Protein AF-X0ZBY2-F1 (afdb_monomer_lite)

Structure (mmCIF, N/CA/C/O backbone):
data_AF-X0ZBY2-F1
#
_entry.id   AF-X0ZBY2-F1
#
loop_
_atom_site.group_PDB
_atom_site.id
_atom_site.type_symbol
_atom_site.label_atom_id
_atom_site.label_alt_id
_atom_site.label_comp_id
_atom_site.label_asym_id
_atom_site.label_entity_id
_atom_site.label_seq_id
_atom_site.pdbx_PDB_ins_code
_atom_site.Cartn_x
_atom_site.Cartn_y
_atom_site.Cartn_z
_atom_site.occupancy
_atom_site.B_iso_or_equiv
_atom_site.auth_seq_id
_atom_site.auth_comp_id
_atom_site.auth_asym_id
_atom_site.auth_atom_id
_atom_site.pdbx_PDB_model_num
ATOM 1 N N . MET A 1 1 ? 4.904 17.772 10.475 1.00 63.56 1 MET A N 1
ATOM 2 C CA . MET A 1 1 ? 4.879 16.368 10.008 1.00 63.56 1 MET A CA 1
ATOM 3 C C . MET A 1 1 ? 5.548 16.305 8.642 1.00 63.56 1 MET A C 1
ATOM 5 O O . MET A 1 1 ? 5.126 17.037 7.751 1.00 63.56 1 MET A O 1
ATOM 9 N N . GLN A 1 2 ? 6.615 15.520 8.481 1.00 76.06 2 GLN A N 1
ATOM 10 C CA . GLN A 1 2 ? 7.280 15.361 7.184 1.00 76.06 2 GLN A CA 1
ATOM 11 C C . GLN A 1 2 ? 6.381 14.530 6.263 1.00 76.06 2 GLN A C 1
ATOM 13 O O . GLN A 1 2 ? 6.038 13.396 6.592 1.00 76.06 2 GLN A O 1
ATOM 18 N N . LYS A 1 3 ? 5.968 15.094 5.123 1.00 78.44 3 LYS A N 1
ATOM 19 C CA . LYS A 1 3 ? 5.171 14.366 4.128 1.00 78.44 3 LYS A CA 1
ATOM 20 C C . LYS A 1 3 ? 6.091 13.466 3.309 1.00 78.44 3 LYS A C 1
ATOM 22 O O . LYS A 1 3 ? 7.076 13.947 2.757 1.00 78.44 3 LYS A O 1
ATOM 27 N N . ILE A 1 4 ? 5.740 12.189 3.199 1.00 77.19 4 ILE A N 1
ATOM 28 C CA . ILE A 1 4 ? 6.381 11.254 2.276 1.00 77.19 4 ILE A CA 1
ATOM 29 C C . ILE A 1 4 ? 5.325 10.618 1.385 1.00 77.19 4 ILE A C 1
ATOM 31 O O . ILE A 1 4 ? 4.275 10.179 1.851 1.00 77.19 4 ILE A O 1
ATOM 35 N N . TYR A 1 5 ? 5.606 10.592 0.089 1.00 91.56 5 TYR A N 1
ATOM 36 C CA . TYR A 1 5 ? 4.742 9.972 -0.902 1.00 91.56 5 TYR A CA 1
ATOM 37 C C . TYR A 1 5 ? 5.333 8.611 -1.246 1.00 91.56 5 TYR A C 1
ATOM 39 O O . TYR A 1 5 ? 6.101 8.493 -2.198 1.00 91.56 5 TYR A O 1
ATOM 47 N N . PHE A 1 6 ? 4.990 7.591 -0.452 1.00 95.00 6 PHE A N 1
ATOM 48 C CA . PHE A 1 6 ? 5.471 6.214 -0.632 1.00 95.00 6 PHE A CA 1
ATOM 49 C C . PHE A 1 6 ? 5.385 5.749 -2.094 1.00 95.00 6 PHE A C 1
ATOM 51 O O . PHE A 1 6 ? 6.356 5.225 -2.629 1.00 95.00 6 PHE A O 1
ATOM 58 N N . LEU A 1 7 ? 4.263 6.021 -2.768 1.00 94.81 7 LEU A N 1
ATOM 59 C CA . LEU A 1 7 ? 4.059 5.637 -4.168 1.00 94.81 7 LEU A CA 1
ATOM 60 C C . LEU A 1 7 ? 5.061 6.277 -5.138 1.00 94.81 7 LEU A C 1
ATOM 62 O O . LEU A 1 7 ? 5.387 5.658 -6.146 1.00 94.81 7 LEU A O 1
ATOM 66 N N . ASN A 1 8 ? 5.534 7.496 -4.860 1.00 96.06 8 ASN A N 1
ATOM 67 C CA . ASN A 1 8 ? 6.542 8.154 -5.692 1.00 96.06 8 ASN A CA 1
ATOM 68 C C . ASN A 1 8 ? 7.922 7.556 -5.421 1.00 96.06 8 ASN A C 1
ATOM 70 O O . ASN A 1 8 ? 8.614 7.204 -6.365 1.00 96.06 8 ASN A O 1
ATOM 74 N N . VAL A 1 9 ? 8.273 7.343 -4.146 1.00 97.31 9 VAL A N 1
ATOM 75 C CA . VAL A 1 9 ? 9.536 6.683 -3.767 1.00 97.31 9 VAL A CA 1
ATOM 76 C C . VAL A 1 9 ? 9.630 5.292 -4.398 1.00 97.31 9 VAL A C 1
ATOM 78 O O . VAL A 1 9 ? 10.659 4.942 -4.971 1.00 97.31 9 VAL A O 1
ATOM 81 N N . LEU A 1 10 ? 8.546 4.514 -4.346 1.00 97.81 10 LEU A N 1
ATOM 82 C CA . LEU A 1 10 ? 8.480 3.199 -4.976 1.00 97.81 10 LEU A CA 1
ATOM 83 C C . LEU A 1 10 ? 8.647 3.288 -6.501 1.00 97.81 10 LEU A C 1
ATOM 85 O O . LEU A 1 10 ? 9.458 2.552 -7.057 1.00 97.81 10 LEU A O 1
ATOM 89 N N . ASP A 1 11 ? 7.918 4.184 -7.177 1.00 97.38 11 ASP A N 1
ATOM 90 C CA . ASP A 1 11 ? 8.014 4.340 -8.637 1.00 97.38 11 ASP A CA 1
ATOM 91 C C . ASP A 1 11 ? 9.424 4.777 -9.067 1.00 97.38 11 ASP A C 1
ATOM 93 O O . ASP A 1 11 ? 9.985 4.188 -9.989 1.00 97.38 11 ASP A O 1
ATOM 97 N N . ASP A 1 12 ? 10.040 5.721 -8.351 1.00 97.69 12 ASP A N 1
ATOM 98 C CA . ASP A 1 12 ? 11.401 6.198 -8.614 1.00 97.69 12 ASP A CA 1
ATOM 99 C C . ASP A 1 12 ? 12.433 5.073 -8.470 1.00 97.69 12 ASP A C 1
ATOM 101 O O . ASP A 1 12 ? 13.308 4.901 -9.322 1.00 97.69 12 ASP A O 1
ATOM 105 N N . ILE A 1 13 ? 12.325 4.271 -7.407 1.00 98.00 13 ILE A N 1
ATOM 106 C CA . ILE A 1 13 ? 13.202 3.120 -7.172 1.00 98.00 13 ILE A CA 1
ATOM 107 C C . ILE A 1 13 ? 13.016 2.054 -8.255 1.00 98.00 13 ILE A C 1
ATOM 109 O O . ILE A 1 13 ? 14.003 1.487 -8.735 1.00 98.00 13 ILE A O 1
ATOM 113 N N . MET A 1 14 ? 11.776 1.808 -8.686 1.00 98.19 14 MET A N 1
ATOM 114 C CA . MET A 1 14 ? 11.494 0.884 -9.781 1.00 98.19 14 MET A CA 1
ATOM 115 C C . MET A 1 14 ? 12.049 1.394 -11.115 1.00 98.19 14 MET A C 1
ATOM 117 O O . MET A 1 14 ? 12.581 0.593 -11.880 1.00 98.19 14 MET A O 1
ATOM 121 N N . VAL A 1 15 ? 11.963 2.696 -11.407 1.00 97.81 15 VAL A N 1
ATOM 122 C CA . VAL A 1 15 ? 12.548 3.296 -12.619 1.00 97.81 15 VAL A CA 1
ATOM 123 C C . VAL A 1 15 ? 14.072 3.183 -12.610 1.00 97.81 15 VAL A C 1
ATOM 125 O O . VAL A 1 15 ? 14.649 2.784 -13.619 1.00 97.81 15 VAL A O 1
ATOM 128 N N . LYS A 1 16 ? 14.720 3.473 -11.473 1.00 98.00 16 LYS A N 1
ATOM 129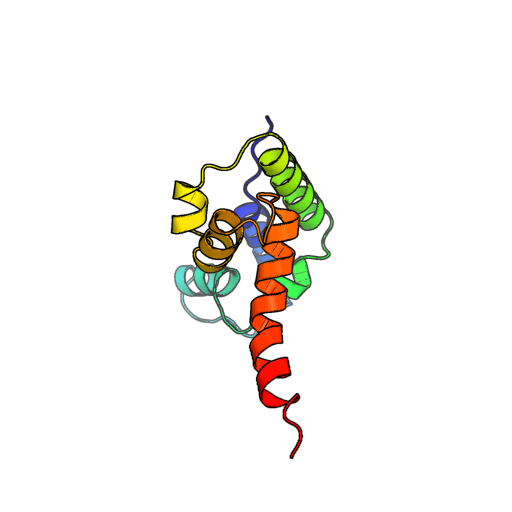 C CA . LYS A 1 16 ? 16.182 3.373 -11.317 1.00 98.00 16 LYS A CA 1
ATOM 130 C C . LYS A 1 16 ? 16.702 1.942 -11.460 1.00 98.00 16 LYS A C 1
ATOM 132 O O . LYS A 1 16 ? 17.801 1.746 -11.963 1.00 98.00 16 LYS A O 1
ATOM 137 N N . ASN A 1 17 ? 15.917 0.951 -11.036 1.00 97.25 17 ASN A N 1
ATOM 138 C CA . ASN A 1 17 ? 16.321 -0.454 -11.007 1.00 97.25 17 ASN A CA 1
ATOM 139 C C . ASN A 1 17 ? 15.348 -1.326 -11.824 1.00 97.25 17 ASN A C 1
ATOM 141 O O . ASN A 1 17 ? 14.588 -2.100 -11.245 1.00 97.25 17 ASN A O 1
ATOM 145 N N . PRO A 1 18 ? 15.320 -1.247 -13.163 1.00 97.69 18 PRO A N 1
ATOM 146 C CA . PRO A 1 18 ? 14.226 -1.803 -13.966 1.00 97.69 18 PRO A CA 1
ATOM 147 C C . PRO A 1 18 ? 14.230 -3.338 -14.113 1.00 97.69 18 PRO A C 1
ATOM 149 O O . PRO A 1 18 ? 13.284 -3.909 -14.657 1.00 97.69 18 PRO A O 1
ATOM 152 N N . GLU A 1 19 ? 15.267 -4.028 -13.632 1.00 97.75 19 GLU A N 1
ATOM 153 C CA . GLU A 1 19 ? 15.514 -5.460 -13.868 1.00 97.75 19 GLU A CA 1
ATOM 154 C C . GLU A 1 19 ? 14.337 -6.374 -13.517 1.00 97.75 19 GLU A C 1
ATOM 156 O O . GLU A 1 19 ? 14.025 -7.303 -14.267 1.00 97.75 19 GLU A O 1
ATOM 161 N N . ASN A 1 20 ? 13.629 -6.084 -12.422 1.00 97.38 20 ASN A N 1
ATOM 162 C CA . ASN A 1 20 ? 12.538 -6.940 -11.971 1.00 97.38 20 ASN A CA 1
ATOM 163 C C . ASN A 1 20 ? 11.223 -6.709 -12.721 1.00 97.38 20 ASN A C 1
ATOM 165 O O . ASN A 1 20 ? 10.322 -7.522 -12.540 1.00 97.38 20 ASN A O 1
ATOM 169 N N . TRP A 1 21 ? 11.075 -5.688 -13.573 1.00 98.06 21 TRP A N 1
ATOM 170 C CA . TRP A 1 21 ? 9.820 -5.455 -14.311 1.00 98.06 21 TRP A CA 1
ATOM 171 C C . TRP A 1 21 ? 9.975 -5.232 -15.820 1.00 98.06 21 TRP A C 1
ATOM 173 O O . TRP A 1 21 ? 9.016 -5.478 -16.553 1.00 98.06 21 TRP A O 1
ATOM 183 N N . LYS A 1 22 ? 11.152 -4.835 -16.323 1.00 97.75 22 LYS A N 1
ATOM 184 C CA . LYS A 1 22 ? 11.349 -4.437 -17.735 1.00 97.75 22 LYS A CA 1
ATOM 185 C C . LYS A 1 22 ? 10.997 -5.508 -18.770 1.00 97.75 22 LYS A C 1
ATOM 187 O O . LYS A 1 22 ? 10.609 -5.181 -19.883 1.00 97.75 22 LYS A O 1
ATOM 192 N N . LYS A 1 23 ? 11.121 -6.788 -18.404 1.00 97.81 23 LYS A N 1
ATOM 193 C CA . LYS A 1 23 ? 10.769 -7.932 -19.265 1.00 97.81 23 LYS A CA 1
ATOM 194 C C . LYS A 1 23 ? 9.265 -8.245 -19.294 1.00 97.81 23 LYS A C 1
ATOM 196 O O . LYS A 1 23 ? 8.859 -9.100 -20.063 1.00 97.81 23 LYS A O 1
ATOM 201 N N . TYR A 1 24 ? 8.473 -7.613 -18.427 1.00 97.62 24 TYR A N 1
ATOM 202 C CA . TYR A 1 24 ? 7.052 -7.918 -18.227 1.00 97.62 24 TYR A CA 1
ATOM 203 C C . TYR A 1 24 ? 6.141 -6.768 -18.657 1.00 97.62 24 TYR A C 1
ATOM 205 O O . TYR A 1 24 ? 5.022 -6.998 -19.107 1.00 97.62 24 TYR A O 1
ATOM 213 N N . TYR A 1 25 ? 6.584 -5.521 -18.475 1.00 97.81 25 TYR A N 1
ATOM 214 C CA . TYR A 1 25 ? 5.785 -4.341 -18.796 1.00 97.81 25 TYR A CA 1
ATOM 215 C C . TYR A 1 25 ? 6.273 -3.711 -20.100 1.00 97.81 25 TYR A C 1
ATOM 217 O O . TYR A 1 25 ? 7.432 -3.316 -20.209 1.00 97.81 25 TYR A O 1
ATOM 225 N N . HIS A 1 26 ? 5.369 -3.583 -21.072 1.00 96.88 26 HIS A N 1
ATOM 226 C CA . HIS A 1 26 ? 5.662 -3.076 -22.412 1.00 96.88 26 HIS A CA 1
ATOM 227 C C . HIS A 1 26 ? 4.654 -2.008 -22.853 1.00 96.88 26 HIS A C 1
ATOM 229 O O . HIS A 1 26 ? 3.563 -1.876 -22.290 1.00 96.88 26 HIS A O 1
ATOM 235 N N . GLY A 1 27 ? 5.008 -1.269 -23.904 1.00 96.44 27 GLY A N 1
ATOM 236 C CA . GLY A 1 27 ? 4.179 -0.221 -24.494 1.00 96.44 27 GLY A CA 1
ATOM 237 C C . GLY A 1 27 ? 4.648 1.179 -24.111 1.00 96.44 27 GLY A C 1
ATOM 238 O O . GLY A 1 27 ? 5.826 1.397 -23.846 1.00 96.44 27 GLY A O 1
ATOM 239 N N . SER A 1 28 ? 3.720 2.136 -24.113 1.00 97.56 28 SER A N 1
ATOM 240 C CA . SER A 1 28 ? 4.033 3.534 -23.810 1.00 97.56 28 SER A CA 1
ATOM 241 C C . SER A 1 28 ? 4.482 3.728 -22.362 1.00 97.56 28 SER A C 1
ATOM 243 O O . SER A 1 28 ? 4.110 2.967 -21.466 1.00 97.56 28 SER A O 1
ATOM 245 N N . GLU A 1 29 ? 5.208 4.814 -22.106 1.00 96.00 29 GLU A N 1
ATOM 246 C CA . GLU A 1 29 ? 5.653 5.188 -20.759 1.00 96.00 29 GLU A CA 1
ATOM 247 C C . GLU A 1 29 ? 4.495 5.262 -19.757 1.00 96.00 29 GLU A C 1
ATOM 249 O O . GLU A 1 29 ? 4.622 4.812 -18.619 1.00 96.00 29 GLU A O 1
ATOM 254 N N . ILE A 1 30 ? 3.331 5.757 -20.191 1.00 97.19 30 ILE A N 1
ATOM 255 C CA . ILE A 1 30 ? 2.120 5.819 -19.364 1.00 97.19 30 ILE A CA 1
ATOM 256 C C . ILE A 1 30 ? 1.645 4.410 -18.992 1.00 97.19 30 ILE A C 1
ATOM 258 O O . ILE A 1 30 ? 1.341 4.168 -17.823 1.00 97.19 30 ILE A O 1
ATOM 262 N N . LYS A 1 31 ? 1.611 3.469 -19.950 1.00 97.88 31 LYS A N 1
ATOM 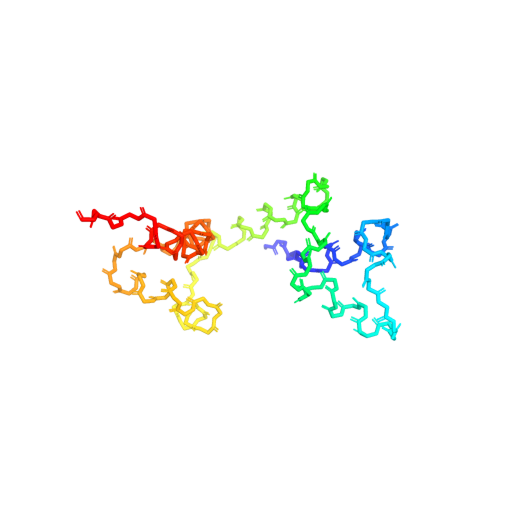263 C CA . LYS A 1 31 ? 1.233 2.072 -19.681 1.00 97.88 31 LYS A CA 1
ATOM 264 C C . LYS A 1 31 ? 2.204 1.420 -18.705 1.00 97.88 31 LYS A C 1
ATOM 266 O O . LYS A 1 31 ? 1.762 0.780 -17.756 1.00 97.88 31 LYS A O 1
ATOM 271 N N . ILE A 1 32 ? 3.505 1.631 -18.891 1.00 98.06 32 ILE A N 1
ATOM 272 C CA . ILE A 1 32 ? 4.527 1.092 -17.991 1.00 98.06 32 ILE A CA 1
ATOM 273 C C . ILE A 1 32 ? 4.376 1.696 -16.587 1.00 98.06 32 ILE A C 1
ATOM 275 O O . ILE A 1 32 ? 4.365 0.956 -15.606 1.00 98.06 32 ILE A O 1
ATOM 279 N N . ARG A 1 33 ? 4.192 3.017 -16.468 1.00 97.00 33 ARG A N 1
ATOM 280 C CA . ARG A 1 33 ? 3.985 3.697 -15.177 1.00 97.00 33 ARG A CA 1
ATOM 281 C C . ARG A 1 33 ? 2.747 3.183 -14.444 1.00 97.00 33 ARG A C 1
ATOM 283 O O . ARG A 1 33 ? 2.792 2.986 -13.233 1.00 97.00 33 ARG A O 1
ATOM 290 N N . LEU A 1 34 ? 1.649 2.945 -15.163 1.00 97.50 34 LEU A N 1
ATOM 291 C CA . LEU A 1 34 ? 0.452 2.324 -14.590 1.00 97.50 34 LEU A CA 1
ATOM 292 C C . LEU A 1 34 ? 0.723 0.874 -14.171 1.00 97.50 34 LEU A C 1
ATOM 294 O O . LEU A 1 34 ? 0.347 0.483 -13.070 1.00 97.50 34 LEU A O 1
ATOM 298 N N . ALA A 1 35 ? 1.426 0.094 -14.994 1.00 97.94 35 ALA A N 1
ATOM 299 C CA . ALA A 1 35 ? 1.750 -1.297 -14.693 1.00 97.94 35 ALA A CA 1
ATOM 300 C C . ALA A 1 35 ? 2.638 -1.443 -13.447 1.00 97.94 35 ALA A C 1
ATOM 302 O O . ALA A 1 35 ? 2.406 -2.338 -12.637 1.00 97.94 35 ALA A O 1
ATOM 303 N N . ARG A 1 36 ? 3.596 -0.533 -13.226 1.00 97.38 36 ARG A N 1
ATOM 304 C CA . ARG A 1 36 ? 4.417 -0.522 -12.002 1.00 97.38 36 ARG A CA 1
ATOM 305 C C . ARG A 1 36 ? 3.602 -0.334 -10.719 1.00 97.38 36 ARG A C 1
ATOM 307 O O . ARG A 1 36 ? 4.038 -0.802 -9.674 1.00 97.38 36 ARG A O 1
ATOM 314 N N . LYS A 1 37 ? 2.426 0.296 -10.805 1.00 95.69 37 LYS A N 1
ATOM 315 C CA . LYS A 1 37 ? 1.546 0.575 -9.658 1.00 95.69 37 LYS A CA 1
ATOM 316 C C . LYS A 1 37 ? 0.399 -0.422 -9.500 1.00 95.69 37 LYS A C 1
ATOM 318 O O . LYS A 1 37 ? 0.005 -0.703 -8.376 1.00 95.69 37 LYS A O 1
ATOM 323 N N . TYR A 1 38 ? -0.149 -0.919 -10.607 1.00 97.06 38 TYR A N 1
ATOM 324 C CA . TYR A 1 38 ? -1.453 -1.594 -10.610 1.00 97.06 38 TYR A CA 1
ATOM 325 C C . TYR A 1 38 ? -1.470 -2.940 -11.339 1.00 97.06 38 TYR A C 1
ATOM 327 O O . TYR A 1 38 ? -2.514 -3.586 -11.388 1.00 97.06 38 TYR A O 1
ATOM 335 N N . SER A 1 39 ? -0.360 -3.372 -11.947 1.00 97.50 39 SER A N 1
ATOM 336 C CA . SER A 1 39 ? -0.337 -4.672 -12.622 1.00 97.50 39 SER A CA 1
ATOM 337 C C . SER A 1 39 ? -0.500 -5.813 -11.621 1.00 97.50 39 SER A C 1
ATOM 339 O O . SER A 1 39 ? 0.212 -5.878 -10.620 1.00 97.50 39 SER A O 1
ATOM 341 N N . LEU A 1 40 ? -1.358 -6.774 -11.963 1.00 97.12 40 LEU A N 1
ATOM 342 C CA . LEU A 1 40 ? -1.569 -8.000 -11.187 1.00 97.12 40 LEU A CA 1
ATOM 343 C C . LEU A 1 40 ? -0.342 -8.928 -11.161 1.00 97.12 40 LEU A C 1
ATOM 345 O O . LEU A 1 40 ? -0.298 -9.859 -10.368 1.00 97.12 40 LEU A O 1
ATOM 349 N N . LEU A 1 41 ? 0.674 -8.675 -11.998 1.00 97.25 41 LEU A N 1
ATOM 350 C CA . LEU A 1 41 ? 1.953 -9.393 -11.929 1.00 97.25 41 LEU A CA 1
ATOM 351 C C . LEU A 1 41 ? 2.772 -9.029 -10.680 1.00 97.25 41 LEU A C 1
ATOM 353 O O . LEU A 1 41 ? 3.750 -9.721 -10.374 1.00 97.25 41 LEU A O 1
ATOM 357 N N . ASP A 1 42 ? 2.399 -7.939 -9.998 1.00 97.06 42 ASP A N 1
ATOM 358 C CA . ASP A 1 42 ? 2.928 -7.529 -8.696 1.00 97.06 42 ASP A CA 1
ATOM 359 C C . ASP A 1 42 ? 4.465 -7.461 -8.663 1.00 97.06 42 ASP A C 1
ATOM 361 O O . ASP A 1 42 ? 5.144 -7.912 -7.742 1.00 97.06 42 ASP A O 1
ATOM 365 N N . ARG A 1 43 ? 5.077 -6.933 -9.730 1.00 98.06 43 ARG A N 1
ATOM 366 C CA . ARG A 1 43 ? 6.546 -6.859 -9.814 1.00 98.06 43 ARG A CA 1
ATOM 367 C C . ARG A 1 43 ? 7.139 -5.849 -8.824 1.00 98.06 43 ARG A C 1
ATOM 369 O O . ARG A 1 43 ? 8.344 -5.883 -8.590 1.00 98.06 43 ARG A O 1
ATOM 376 N N . CYS A 1 44 ? 6.321 -4.980 -8.225 1.00 97.38 44 CYS A N 1
ATOM 377 C CA . CYS A 1 44 ? 6.756 -4.047 -7.188 1.00 97.38 44 CYS A CA 1
ATOM 378 C C . CYS A 1 44 ? 7.175 -4.756 -5.884 1.00 97.38 44 CYS A C 1
ATOM 380 O O . CYS A 1 44 ? 8.012 -4.211 -5.165 1.00 97.38 44 CYS A O 1
ATOM 382 N N . ARG A 1 45 ? 6.718 -5.995 -5.619 1.00 97.50 45 ARG A N 1
ATOM 383 C CA . ARG A 1 45 ? 7.108 -6.770 -4.422 1.00 97.50 45 ARG A CA 1
ATOM 384 C C . ARG A 1 45 ? 8.618 -6.917 -4.233 1.00 97.50 45 ARG A C 1
ATOM 386 O O . ARG A 1 45 ? 9.101 -6.892 -3.109 1.00 97.50 45 ARG A O 1
ATOM 393 N N . TYR A 1 46 ? 9.374 -7.002 -5.332 1.00 97.94 46 TYR A N 1
ATOM 394 C CA . TYR A 1 46 ? 10.836 -7.138 -5.307 1.00 97.94 46 TYR A CA 1
ATOM 395 C C . TYR A 1 46 ? 11.565 -5.868 -4.846 1.00 97.94 46 TYR A C 1
ATOM 397 O O . TYR A 1 46 ? 12.774 -5.899 -4.642 1.00 97.94 46 TYR A O 1
ATOM 405 N N . TYR A 1 47 ? 10.847 -4.754 -4.701 1.00 98.12 47 TYR A N 1
ATOM 406 C CA . TYR A 1 47 ? 11.393 -3.459 -4.304 1.00 98.12 47 TYR A CA 1
ATOM 407 C C . TYR A 1 47 ? 10.996 -3.069 -2.878 1.00 98.12 47 TYR A C 1
ATOM 409 O O . TYR A 1 47 ? 11.568 -2.130 -2.335 1.00 98.12 47 TYR A O 1
ATOM 417 N N . LEU A 1 48 ? 10.052 -3.783 -2.250 1.00 96.50 48 LEU A N 1
ATOM 418 C CA . LEU A 1 48 ? 9.592 -3.480 -0.889 1.00 96.50 48 LEU A CA 1
ATOM 419 C C . LEU A 1 48 ? 10.702 -3.636 0.156 1.00 96.50 48 LEU A C 1
ATOM 421 O O . LEU A 1 48 ? 10.655 -2.977 1.192 1.00 96.50 48 LEU A O 1
ATOM 425 N N . ASP A 1 49 ? 11.706 -4.475 -0.124 1.00 96.50 49 ASP A N 1
ATOM 426 C CA . ASP A 1 49 ? 12.808 -4.719 0.806 1.00 96.50 49 ASP A CA 1
ATOM 427 C C . ASP A 1 49 ? 13.922 -3.649 0.751 1.00 96.50 49 ASP A C 1
ATOM 429 O O . ASP A 1 49 ? 14.796 -3.599 1.619 1.00 96.50 49 ASP A O 1
ATOM 433 N N . ILE A 1 50 ? 13.872 -2.757 -0.244 1.00 97.62 50 ILE A N 1
ATOM 434 C CA . ILE A 1 50 ? 14.858 -1.692 -0.449 1.00 97.62 50 ILE A CA 1
ATOM 435 C C . ILE A 1 50 ? 14.742 -0.649 0.667 1.00 97.62 50 ILE A C 1
ATOM 437 O O . ILE A 1 50 ? 13.641 -0.24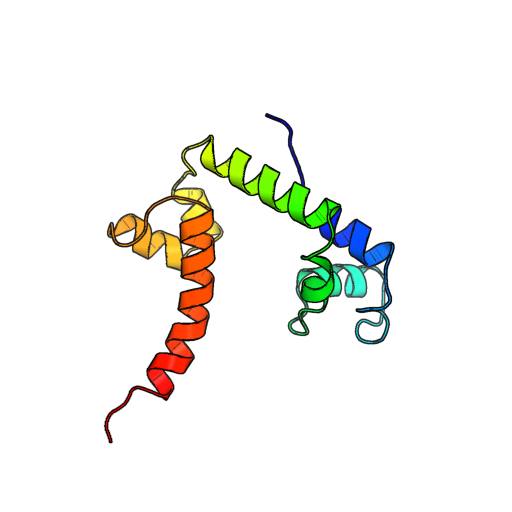3 1.046 1.00 97.62 50 ILE A O 1
ATOM 441 N N . LYS A 1 51 ? 15.890 -0.196 1.187 1.00 97.38 51 LYS A N 1
ATOM 442 C CA . LYS A 1 51 ? 15.985 0.686 2.360 1.00 97.38 51 LYS A CA 1
ATOM 443 C C . LYS A 1 51 ? 15.095 1.927 2.239 1.00 97.38 51 LYS A C 1
ATOM 445 O O . LYS A 1 51 ? 14.296 2.187 3.133 1.00 97.38 51 LYS A O 1
ATOM 450 N N . GLU A 1 52 ? 15.184 2.648 1.129 1.00 96.62 52 GLU A N 1
ATOM 451 C CA . GLU A 1 52 ? 14.428 3.875 0.871 1.00 96.62 52 GLU A CA 1
ATOM 452 C C . GLU A 1 52 ? 12.915 3.619 0.860 1.00 96.62 52 GLU A C 1
ATOM 454 O O . GLU A 1 52 ? 12.128 4.424 1.361 1.00 96.62 52 GLU A O 1
ATOM 459 N N . VAL A 1 53 ? 12.500 2.467 0.326 1.00 97.56 53 VAL A N 1
ATOM 460 C CA . VAL A 1 53 ? 11.094 2.054 0.275 1.00 97.56 53 VAL A CA 1
ATOM 461 C C . VAL A 1 53 ? 10.598 1.687 1.676 1.00 97.56 53 VAL A C 1
ATOM 463 O O . VAL A 1 53 ? 9.537 2.159 2.086 1.00 97.56 53 VAL A O 1
ATOM 466 N N . LYS A 1 54 ? 11.383 0.931 2.456 1.00 97.44 54 LYS A N 1
ATOM 467 C CA . LYS A 1 54 ? 11.074 0.614 3.862 1.00 97.44 54 LYS A CA 1
ATOM 468 C C . LYS A 1 54 ? 10.939 1.866 4.721 1.00 97.44 54 LYS A C 1
ATOM 470 O O . LYS A 1 54 ? 9.997 1.975 5.505 1.00 97.44 54 LYS A O 1
ATOM 475 N N . GLU A 1 55 ? 11.863 2.813 4.581 1.00 96.81 55 GLU A N 1
ATOM 476 C CA . GLU A 1 55 ? 11.833 4.082 5.311 1.00 96.81 55 GLU A CA 1
ATOM 477 C C . GLU A 1 55 ? 10.589 4.899 4.944 1.00 96.81 55 GLU A C 1
ATOM 479 O O . GLU A 1 55 ? 9.915 5.426 5.833 1.00 96.81 55 GLU A O 1
ATOM 484 N N . ALA A 1 56 ? 10.220 4.927 3.659 1.00 97.44 56 ALA A N 1
ATOM 485 C CA . ALA A 1 56 ? 8.998 5.575 3.201 1.00 97.44 56 ALA A CA 1
ATOM 486 C C . ALA A 1 56 ? 7.727 4.930 3.771 1.00 97.44 56 ALA A C 1
ATOM 488 O O . ALA A 1 56 ? 6.837 5.652 4.228 1.00 97.44 56 ALA A O 1
ATOM 489 N N . ILE A 1 57 ? 7.651 3.594 3.801 1.00 96.62 57 ILE A N 1
ATOM 490 C CA . ILE A 1 57 ? 6.540 2.861 4.429 1.00 96.62 57 ILE A CA 1
ATOM 491 C C . ILE A 1 57 ? 6.470 3.191 5.922 1.00 96.62 57 ILE A C 1
ATOM 493 O O . ILE A 1 57 ? 5.411 3.575 6.415 1.00 96.62 57 ILE A O 1
ATOM 497 N N . LYS A 1 58 ? 7.595 3.100 6.641 1.00 96.38 58 LYS A N 1
ATOM 498 C CA . LYS A 1 58 ? 7.657 3.357 8.086 1.00 96.38 58 LYS A CA 1
ATOM 499 C C . LYS A 1 58 ? 7.195 4.772 8.428 1.00 96.38 58 LYS A C 1
ATOM 501 O O . LYS A 1 58 ? 6.383 4.953 9.333 1.00 96.38 58 LYS A O 1
ATOM 506 N N . LEU A 1 59 ? 7.681 5.775 7.698 1.00 96.44 59 LEU A N 1
ATOM 507 C CA . LEU A 1 59 ? 7.281 7.164 7.911 1.00 96.44 59 LEU A CA 1
ATOM 508 C C . LEU A 1 59 ? 5.797 7.386 7.575 1.00 96.44 59 LEU A C 1
ATOM 510 O O . LEU A 1 59 ? 5.107 8.073 8.324 1.00 96.44 59 LEU A O 1
ATOM 514 N N . MET A 1 60 ? 5.280 6.770 6.507 1.00 96.38 60 MET A N 1
ATOM 515 C CA . MET A 1 60 ? 3.853 6.826 6.170 1.00 96.38 60 MET A CA 1
ATOM 516 C C . MET A 1 60 ? 2.980 6.237 7.287 1.00 96.38 60 MET A C 1
ATOM 518 O O . MET A 1 60 ? 2.036 6.896 7.721 1.00 96.38 60 MET A O 1
ATOM 522 N N . ILE A 1 61 ? 3.309 5.042 7.789 1.00 96.31 61 ILE A N 1
ATOM 523 C CA . ILE A 1 61 ? 2.573 4.395 8.886 1.00 96.31 61 ILE A CA 1
ATOM 524 C C . ILE A 1 61 ? 2.625 5.248 10.158 1.00 96.31 61 ILE A C 1
ATOM 526 O O . ILE A 1 61 ? 1.589 5.487 10.774 1.00 96.31 61 ILE A O 1
ATOM 530 N N . ASN A 1 62 ? 3.796 5.779 10.519 1.00 96.19 62 ASN A N 1
ATOM 531 C CA . ASN A 1 62 ? 3.938 6.649 11.690 1.00 96.19 62 ASN A CA 1
ATOM 532 C C . ASN A 1 62 ? 3.107 7.935 11.568 1.00 96.19 62 ASN A C 1
ATOM 534 O O . ASN A 1 62 ? 2.449 8.339 12.525 1.00 96.19 62 ASN A O 1
ATOM 538 N N . ASN A 1 63 ? 3.096 8.562 10.390 1.00 95.62 63 ASN A N 1
ATOM 539 C CA . ASN A 1 63 ? 2.273 9.742 10.131 1.00 95.62 63 ASN A CA 1
ATOM 540 C C . ASN A 1 63 ? 0.779 9.423 10.269 1.00 95.62 63 ASN A C 1
ATOM 542 O O . ASN A 1 63 ? 0.049 10.182 10.904 1.00 95.62 63 ASN A O 1
ATOM 546 N N . LEU A 1 64 ? 0.328 8.293 9.721 1.00 95.38 64 LEU A N 1
ATOM 547 C CA . LEU A 1 64 ? -1.065 7.856 9.829 1.00 95.38 64 LEU A CA 1
ATOM 548 C C . LEU A 1 64 ? -1.464 7.528 11.272 1.00 95.38 64 LEU A C 1
ATOM 550 O O . LEU A 1 64 ? -2.572 7.863 11.663 1.00 95.38 64 LEU A O 1
ATOM 554 N N . ARG A 1 65 ? -0.563 6.954 12.079 1.00 96.06 65 ARG A N 1
ATOM 555 C CA . ARG A 1 65 ? -0.788 6.716 13.518 1.00 96.06 65 ARG A CA 1
ATOM 556 C C . ARG A 1 65 ? -0.868 7.993 14.347 1.00 96.06 65 ARG A C 1
ATOM 558 O O . ARG A 1 65 ? -1.493 8.001 15.399 1.00 96.06 65 ARG A O 1
ATOM 565 N N . SER A 1 66 ? -0.231 9.072 13.895 1.00 95.50 66 SER A N 1
ATOM 566 C CA . SER A 1 66 ? -0.242 10.353 14.615 1.00 95.50 66 SER A CA 1
ATOM 567 C C . SER A 1 66 ? -1.564 11.121 14.497 1.00 95.50 66 SER A C 1
ATOM 569 O O . SER A 1 66 ? -1.714 12.184 15.098 1.00 95.50 66 SER A O 1
ATOM 571 N N . VAL A 1 67 ? -2.518 10.607 13.716 1.00 94.19 67 VAL A N 1
ATOM 572 C CA . VAL A 1 67 ? -3.834 11.208 13.498 1.00 94.19 67 VAL A CA 1
ATOM 573 C C . VAL A 1 67 ? -4.923 10.153 13.641 1.00 94.19 67 VAL A C 1
ATOM 575 O O . VAL A 1 67 ? -4.724 8.989 13.313 1.00 94.19 67 VAL A O 1
ATOM 578 N N . GLN A 1 68 ? -6.120 10.563 14.054 1.00 93.06 68 GLN A N 1
ATOM 579 C CA . GLN A 1 68 ? -7.290 9.701 13.914 1.00 93.06 68 GLN A CA 1
ATOM 580 C C . GLN A 1 68 ? -7.753 9.745 12.456 1.00 93.06 68 GLN A C 1
ATOM 582 O O . GLN A 1 68 ? -8.250 10.777 12.000 1.00 93.06 68 GLN A O 1
ATOM 587 N N . ILE A 1 69 ? -7.606 8.644 11.717 1.00 96.44 69 ILE A N 1
ATOM 588 C CA . ILE A 1 69 ? -8.021 8.591 10.309 1.00 96.44 69 ILE A CA 1
ATOM 589 C C . ILE A 1 69 ? -9.554 8.729 10.238 1.00 96.44 69 ILE A C 1
ATOM 591 O O . ILE A 1 69 ? -10.264 7.902 10.821 1.00 96.44 69 ILE A O 1
ATOM 595 N N . PRO A 1 70 ? -10.102 9.742 9.535 1.00 97.56 70 PRO A N 1
ATOM 596 C CA . PRO A 1 70 ? -11.544 9.914 9.409 1.00 97.56 70 PRO A CA 1
ATOM 597 C C . PRO A 1 70 ? -12.213 8.701 8.762 1.00 97.56 70 PRO A C 1
ATOM 599 O O . PRO A 1 70 ? -11.819 8.269 7.677 1.00 97.56 70 PRO A O 1
ATOM 602 N N . LEU A 1 71 ? -13.293 8.203 9.371 1.00 97.75 71 LEU A N 1
ATOM 603 C CA . LEU A 1 71 ? -14.023 7.030 8.875 1.00 97.75 71 LEU A CA 1
ATOM 604 C C . LEU A 1 71 ? -14.535 7.198 7.436 1.00 97.75 71 LEU A C 1
ATOM 606 O O . LEU A 1 71 ? -14.607 6.216 6.703 1.00 97.75 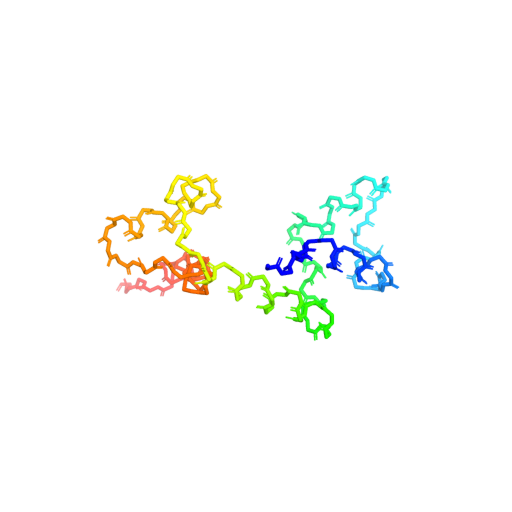71 LEU A O 1
ATOM 610 N N . ALA A 1 72 ? -14.854 8.424 7.011 1.00 98.12 72 ALA A N 1
ATOM 611 C CA . ALA A 1 72 ? -15.247 8.710 5.630 1.00 98.12 72 ALA A CA 1
ATOM 612 C C . ALA A 1 72 ? -14.126 8.385 4.624 1.00 98.12 72 ALA A C 1
ATOM 614 O O . ALA A 1 72 ? -14.394 7.829 3.562 1.00 98.12 72 ALA A O 1
ATOM 615 N N . LEU A 1 73 ? -12.863 8.660 4.973 1.00 98.12 73 LEU A N 1
ATOM 616 C CA . LEU A 1 73 ? -11.719 8.314 4.125 1.00 98.12 73 LEU A CA 1
ATOM 617 C C . LEU A 1 73 ? -11.466 6.806 4.123 1.00 98.12 73 LEU A C 1
ATOM 619 O O . LEU A 1 73 ? -11.191 6.235 3.071 1.00 98.12 73 LEU A O 1
ATOM 623 N N . ILE A 1 74 ? -11.627 6.140 5.268 1.00 98.19 74 ILE A N 1
ATOM 624 C CA . ILE A 1 74 ? -11.532 4.675 5.327 1.00 98.19 74 ILE A CA 1
ATOM 625 C C . ILE A 1 74 ? -12.626 4.038 4.467 1.00 98.19 74 ILE A C 1
ATOM 627 O O . ILE A 1 74 ? -12.342 3.125 3.705 1.00 98.19 74 ILE A O 1
ATOM 631 N N . SER A 1 75 ? -13.856 4.558 4.513 1.00 98.25 75 SER A N 1
ATOM 632 C CA . SER A 1 75 ? -14.954 4.107 3.650 1.00 98.25 75 SER A CA 1
ATOM 633 C C . SER A 1 75 ? -14.608 4.228 2.163 1.00 98.25 75 SER A C 1
ATOM 635 O O . SER A 1 75 ? -14.923 3.330 1.390 1.00 98.25 75 SER A O 1
ATOM 637 N N . GLN A 1 76 ? -13.948 5.319 1.764 1.00 98.44 76 GLN A N 1
ATOM 638 C CA . GLN A 1 76 ? -13.564 5.565 0.373 1.00 98.44 76 GLN A CA 1
ATOM 639 C C . GLN A 1 76 ? -12.442 4.635 -0.117 1.00 98.44 76 GLN A C 1
ATOM 641 O O . GLN A 1 76 ? -12.487 4.176 -1.257 1.00 98.44 76 GLN A O 1
ATOM 646 N N . PHE A 1 77 ? -11.419 4.385 0.709 1.00 97.44 77 PHE A N 1
ATOM 647 C CA . PHE A 1 77 ? -10.188 3.709 0.270 1.00 97.44 77 PHE A CA 1
ATOM 648 C C . PHE A 1 77 ? -10.045 2.261 0.760 1.00 97.44 77 PHE A C 1
ATOM 650 O O . PHE A 1 77 ? -9.340 1.474 0.132 1.00 97.44 77 PHE A O 1
ATOM 657 N N . MET A 1 78 ? -10.701 1.894 1.861 1.00 97.75 78 MET A N 1
ATOM 658 C CA . MET A 1 78 ? -10.655 0.566 2.489 1.00 97.75 78 MET A CA 1
ATOM 659 C C . MET A 1 78 ? -12.061 0.137 2.968 1.00 97.75 78 MET A C 1
ATOM 661 O O . MET A 1 78 ? -12.290 -0.055 4.167 1.00 97.75 78 MET A O 1
ATOM 665 N N . PRO A 1 79 ? -13.040 -0.012 2.051 1.00 97.56 79 PRO A N 1
ATOM 666 C CA . PRO A 1 79 ? -14.454 -0.206 2.397 1.00 97.56 79 PRO A CA 1
ATOM 667 C C . PRO A 1 79 ? -14.743 -1.492 3.187 1.00 97.56 79 PRO A C 1
ATOM 669 O O . PRO A 1 79 ? -15.699 -1.536 3.963 1.00 97.56 79 PRO A O 1
ATOM 672 N N . VAL A 1 80 ? -13.930 -2.540 3.018 1.00 96.88 80 VAL A N 1
ATOM 673 C CA . VAL A 1 80 ? -14.059 -3.788 3.791 1.00 96.88 80 VAL A CA 1
ATOM 674 C C . VAL A 1 80 ? -13.666 -3.552 5.253 1.00 96.88 80 VAL A C 1
ATOM 676 O O . VAL A 1 80 ? -14.439 -3.867 6.158 1.00 96.88 80 VAL A O 1
ATOM 679 N N . GLN A 1 81 ? -12.518 -2.911 5.487 1.00 98.00 81 GLN A N 1
ATOM 680 C CA . GLN A 1 81 ? -12.026 -2.567 6.824 1.00 98.00 81 GLN A CA 1
ATOM 681 C C . GLN A 1 81 ? -12.941 -1.551 7.513 1.00 98.00 81 GLN A C 1
ATOM 683 O O . GLN A 1 81 ? -13.201 -1.677 8.707 1.00 98.00 81 GLN A O 1
ATOM 688 N N . TYR A 1 82 ? -13.501 -0.590 6.768 1.00 98.31 82 TYR A N 1
ATOM 689 C CA . TYR A 1 82 ? -14.485 0.361 7.294 1.00 98.31 82 TYR A CA 1
ATOM 690 C C . TYR A 1 82 ? -15.649 -0.344 8.004 1.00 98.31 82 TYR A C 1
ATOM 692 O O . TYR A 1 82 ? -15.992 0.027 9.129 1.00 98.31 82 TYR A O 1
ATOM 700 N N . LYS A 1 83 ? -16.236 -1.377 7.379 1.00 97.81 83 LYS A N 1
ATOM 701 C CA . LYS A 1 83 ? -17.343 -2.141 7.978 1.00 97.81 83 LYS A CA 1
ATOM 702 C C . LYS A 1 83 ? -16.913 -2.789 9.296 1.00 97.81 83 LYS A C 1
ATOM 704 O O . LYS A 1 83 ? -17.611 -2.648 10.294 1.00 97.81 83 LYS A O 1
ATOM 709 N N . LYS A 1 84 ? -15.738 -3.426 9.322 1.00 97.88 84 LYS A N 1
ATOM 710 C CA . LYS A 1 84 ? -15.193 -4.073 10.528 1.00 97.88 84 LYS A CA 1
ATOM 711 C C . LYS A 1 84 ? -14.910 -3.070 11.653 1.00 97.88 84 LYS A C 1
ATOM 713 O O . LYS A 1 84 ? -15.255 -3.344 12.799 1.00 97.88 84 LYS A O 1
ATOM 718 N N . ILE A 1 85 ? -14.370 -1.891 11.330 1.00 97.88 85 ILE A N 1
ATOM 719 C CA . ILE A 1 85 ? -14.121 -0.814 12.306 1.00 97.88 85 ILE A CA 1
ATOM 720 C C . ILE A 1 85 ? -15.433 -0.290 12.890 1.00 97.88 85 ILE A C 1
ATOM 722 O O . ILE A 1 85 ? -15.565 -0.146 14.102 1.00 97.88 85 ILE A O 1
ATOM 726 N N . ARG A 1 86 ? -16.441 -0.047 12.044 1.00 97.56 86 ARG A N 1
ATOM 727 C CA . ARG A 1 86 ? -17.773 0.400 12.484 1.00 97.56 86 ARG A CA 1
ATOM 728 C C . ARG A 1 86 ? -18.466 -0.598 13.411 1.00 97.56 86 ARG A C 1
ATOM 730 O O . ARG A 1 86 ? -19.236 -0.169 14.263 1.00 97.56 86 ARG A O 1
ATOM 737 N N . CYS A 1 87 ? -18.199 -1.889 13.240 1.00 97.44 87 CYS A N 1
ATOM 738 C CA . CYS A 1 87 ? -18.723 -2.959 14.087 1.00 97.44 87 CYS A CA 1
ATOM 739 C C . CYS A 1 87 ? -17.862 -3.242 15.332 1.00 97.44 87 CYS A C 1
ATOM 741 O O . CYS A 1 87 ? -18.197 -4.149 16.085 1.00 97.44 87 CYS A O 1
ATOM 743 N N . GLY A 1 88 ? -16.759 -2.515 15.552 1.00 97.06 88 GLY A N 1
ATOM 744 C CA . GLY A 1 88 ? -15.856 -2.740 16.689 1.00 97.06 88 GLY A CA 1
ATOM 745 C C . GLY A 1 88 ? -15.007 -4.015 16.591 1.00 97.06 88 GLY A C 1
ATOM 746 O O . GLY A 1 88 ? -14.414 -4.422 17.582 1.00 97.06 88 GLY A O 1
ATOM 747 N N . ILE A 1 89 ? -14.944 -4.642 15.412 1.00 97.88 89 ILE A N 1
ATOM 748 C CA . ILE A 1 89 ? -14.188 -5.882 15.157 1.00 97.88 89 ILE A CA 1
ATOM 749 C C . ILE A 1 89 ? -12.717 -5.572 14.841 1.00 97.88 89 ILE A C 1
ATOM 751 O O . ILE A 1 89 ? -11.834 -6.366 15.143 1.00 97.88 89 ILE A O 1
ATOM 755 N N . LEU A 1 90 ? -12.456 -4.415 14.225 1.00 97.94 90 LEU A N 1
ATOM 756 C CA . LEU A 1 90 ? -11.125 -3.965 13.820 1.00 97.94 90 LEU A CA 1
ATOM 757 C C . LEU A 1 90 ? -10.837 -2.585 14.417 1.00 97.94 90 LEU A C 1
ATOM 759 O O . LEU A 1 90 ? -11.702 -1.710 14.428 1.00 97.94 90 LEU A O 1
ATOM 763 N N . ILE A 1 91 ? -9.613 -2.370 14.888 1.00 97.31 91 ILE A N 1
ATOM 764 C CA . ILE A 1 91 ? -9.176 -1.070 15.404 1.00 97.31 91 ILE A CA 1
ATOM 765 C C . ILE A 1 91 ? -8.787 -0.165 14.228 1.00 97.31 91 ILE A C 1
ATOM 767 O O . ILE A 1 91 ? -8.234 -0.622 13.229 1.00 97.31 91 ILE A O 1
ATOM 771 N N . ASN A 1 92 ? -9.058 1.138 14.348 1.00 96.88 92 ASN A N 1
ATOM 772 C CA . ASN A 1 92 ? -8.615 2.155 13.390 1.00 96.88 92 ASN A CA 1
ATOM 773 C C . ASN A 1 92 ? -7.108 2.459 13.544 1.00 96.88 92 ASN A C 1
ATOM 775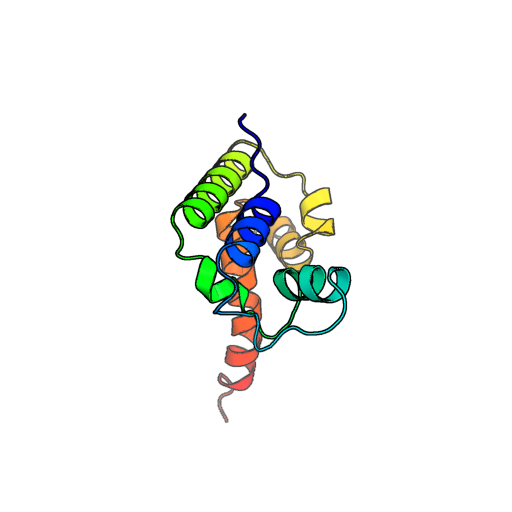 O O . ASN A 1 92 ? -6.727 3.568 13.909 1.00 96.88 92 ASN A O 1
ATOM 779 N N . ASP A 1 93 ? -6.267 1.450 13.313 1.00 97.50 93 ASP A N 1
ATOM 780 C CA . ASP A 1 93 ? -4.810 1.562 13.209 1.00 97.50 93 ASP A CA 1
ATOM 781 C C . ASP A 1 93 ? -4.379 1.161 11.786 1.00 97.50 93 ASP A C 1
ATOM 783 O O . ASP A 1 93 ? -4.837 0.135 11.275 1.00 97.50 93 ASP A O 1
ATOM 787 N N . PRO A 1 94 ? -3.502 1.932 11.117 1.00 97.12 94 PRO A N 1
ATOM 788 C CA . PRO A 1 94 ? -3.118 1.666 9.731 1.00 97.12 94 PRO A CA 1
ATOM 789 C C . PRO A 1 94 ? -2.436 0.305 9.518 1.00 97.12 94 PRO A C 1
ATOM 791 O O . PRO A 1 94 ? -2.566 -0.267 8.436 1.00 97.12 94 PRO A O 1
ATOM 794 N N . GLU A 1 95 ? -1.713 -0.228 10.506 1.00 97.00 95 GLU A N 1
ATOM 795 C CA . GLU A 1 95 ? -1.060 -1.534 10.381 1.00 97.00 95 GLU A CA 1
ATOM 796 C C . GLU A 1 95 ? -2.052 -2.678 10.598 1.00 97.00 95 GLU A C 1
ATOM 798 O O . GLU A 1 95 ? -2.022 -3.657 9.853 1.00 97.00 95 GLU A O 1
ATOM 803 N N . GLU A 1 96 ? -2.981 -2.536 11.545 1.00 97.81 96 GLU A N 1
ATOM 804 C CA . GLU A 1 96 ? -4.069 -3.504 11.734 1.00 97.81 96 GLU A CA 1
ATOM 805 C C . GLU A 1 96 ? -4.981 -3.561 10.503 1.00 97.81 96 GLU A C 1
ATOM 807 O O . GLU A 1 96 ? -5.323 -4.641 10.023 1.00 97.81 96 GLU A O 1
ATOM 812 N N . MET A 1 97 ? -5.282 -2.408 9.898 1.00 97.81 97 MET A N 1
ATOM 813 C CA . MET A 1 97 ? -6.008 -2.334 8.627 1.00 97.81 97 MET A CA 1
ATOM 814 C C . MET A 1 97 ? -5.253 -3.009 7.471 1.00 97.81 97 MET A C 1
ATOM 816 O O . MET A 1 97 ? -5.877 -3.652 6.623 1.00 97.81 97 MET A O 1
ATOM 820 N N . LEU A 1 98 ? -3.921 -2.887 7.423 1.00 96.75 98 LEU A N 1
ATOM 821 C CA . LEU A 1 98 ? -3.088 -3.549 6.414 1.00 96.75 98 LEU A CA 1
ATOM 822 C C . LEU A 1 98 ? -3.103 -5.074 6.585 1.00 96.75 98 LEU A C 1
ATOM 824 O O . LEU A 1 98 ? -3.309 -5.793 5.606 1.00 96.75 98 LEU A O 1
ATOM 828 N N . LYS A 1 99 ? -2.916 -5.567 7.815 1.00 97.81 99 LYS A N 1
ATOM 829 C CA . LYS A 1 99 ? -2.975 -7.002 8.132 1.00 97.81 99 LYS A CA 1
ATOM 830 C C . LYS A 1 99 ? -4.348 -7.579 7.803 1.00 97.81 99 LYS A C 1
ATOM 832 O O . LYS A 1 99 ? -4.425 -8.601 7.127 1.00 97.81 99 LYS A O 1
ATOM 837 N N . ASP A 1 100 ? -5.420 -6.889 8.189 1.00 97.94 100 ASP A N 1
ATOM 838 C CA . ASP A 1 100 ? -6.790 -7.308 7.888 1.00 97.94 100 ASP A CA 1
ATOM 839 C C . ASP A 1 100 ? -7.040 -7.421 6.378 1.00 97.94 100 ASP A C 1
ATOM 841 O O . ASP A 1 100 ? -7.667 -8.373 5.918 1.00 97.94 100 ASP A O 1
ATOM 845 N N . ARG A 1 101 ? -6.479 -6.506 5.574 1.00 96.94 101 ARG A N 1
ATOM 846 C CA . ARG A 1 101 ? -6.590 -6.579 4.112 1.00 96.94 101 ARG A CA 1
ATOM 847 C C . ARG A 1 101 ? -5.893 -7.809 3.523 1.00 96.94 101 ARG A C 1
ATOM 849 O O . ARG A 1 101 ? -6.371 -8.329 2.511 1.00 96.94 101 ARG A O 1
ATOM 856 N N . ILE A 1 102 ? -4.783 -8.249 4.118 1.00 96.62 102 ILE A N 1
ATOM 857 C CA . ILE A 1 102 ? -4.084 -9.485 3.735 1.00 96.62 102 ILE A CA 1
ATOM 858 C C . ILE A 1 102 ? -4.923 -10.697 4.147 1.00 96.62 102 ILE A C 1
ATOM 860 O O . ILE A 1 102 ? -5.157 -11.570 3.315 1.00 96.62 102 ILE A O 1
ATOM 864 N N . ILE A 1 103 ? -5.441 -10.709 5.381 1.00 96.31 103 ILE A N 1
ATOM 865 C CA . ILE A 1 103 ? -6.335 -11.764 5.883 1.00 96.31 103 ILE A CA 1
ATOM 866 C C . ILE A 1 103 ? -7.553 -11.910 4.973 1.00 96.31 103 ILE A C 1
ATOM 868 O O . ILE A 1 103 ? -7.854 -13.017 4.562 1.00 96.31 103 ILE A O 1
ATOM 872 N N . ASN A 1 104 ? -8.159 -10.811 4.519 1.00 93.81 104 ASN A N 1
ATOM 873 C CA . ASN A 1 104 ? -9.268 -10.878 3.568 1.00 93.81 104 ASN A CA 1
ATOM 874 C C . ASN A 1 104 ? -8.946 -11.596 2.250 1.00 93.81 104 ASN A C 1
ATOM 876 O O . ASN A 1 104 ? -9.858 -12.103 1.615 1.00 93.81 104 ASN A O 1
ATOM 880 N N . CYS A 1 105 ? -7.685 -11.610 1.810 1.00 93.25 105 CYS A N 1
ATOM 881 C CA . CYS A 1 105 ? -7.267 -12.404 0.651 1.00 93.25 105 CYS A CA 1
ATOM 882 C C . CYS A 1 105 ? -7.130 -13.893 1.010 1.00 93.25 105 CYS A C 1
ATOM 884 O O . CYS A 1 105 ? -7.403 -14.765 0.194 1.00 93.25 105 CYS A O 1
ATOM 886 N N . ILE A 1 106 ? -6.691 -14.178 2.238 1.00 95.69 106 ILE A N 1
ATOM 887 C CA . ILE A 1 106 ? -6.506 -15.532 2.773 1.00 95.69 106 ILE A CA 1
ATOM 888 C C . ILE A 1 106 ? -7.857 -16.185 3.103 1.00 95.69 106 ILE A C 1
ATOM 890 O O . ILE A 1 106 ? -7.991 -17.392 2.920 1.00 95.69 106 ILE A O 1
ATOM 894 N N . ASP A 1 107 ? -8.856 -15.407 3.528 1.00 93.56 107 ASP A N 1
ATOM 895 C CA . ASP A 1 107 ? -10.200 -15.877 3.889 1.00 93.56 107 ASP A CA 1
ATOM 896 C C . ASP A 1 107 ? -10.832 -16.727 2.773 1.00 93.56 107 ASP A C 1
ATOM 898 O O . ASP A 1 107 ? -11.434 -17.758 3.062 1.00 93.56 107 ASP A O 1
ATOM 902 N N . ASP A 1 108 ? -10.630 -16.362 1.501 1.00 92.94 108 ASP A N 1
ATOM 903 C CA . ASP A 1 108 ? -11.137 -17.127 0.352 1.00 92.94 108 ASP A CA 1
ATOM 904 C C . ASP A 1 108 ? -10.490 -18.522 0.254 1.00 92.94 108 ASP A C 1
ATOM 906 O O . ASP A 1 108 ? -11.162 -19.519 -0.023 1.00 92.94 108 ASP A O 1
ATOM 910 N N . TYR A 1 109 ? -9.185 -18.617 0.527 1.00 94.06 109 TYR A N 1
ATOM 911 C CA . TYR A 1 109 ? -8.465 -19.894 0.553 1.00 94.06 109 TYR A CA 1
ATOM 912 C C . TYR A 1 109 ? -8.889 -20.740 1.747 1.00 94.06 109 TYR A C 1
ATOM 914 O O . TYR A 1 109 ? -9.097 -21.945 1.603 1.00 94.06 109 TYR A O 1
ATOM 922 N N . VAL A 1 110 ? -9.039 -20.121 2.920 1.00 94.12 110 VAL A N 1
ATOM 923 C CA . VAL A 1 110 ? -9.548 -20.787 4.123 1.00 94.12 110 VAL A CA 1
ATOM 924 C C . VAL A 1 110 ? -10.946 -21.330 3.848 1.00 94.12 110 VAL A C 1
ATOM 926 O O . VAL A 1 110 ? -11.170 -22.516 4.053 1.00 94.12 110 VAL A O 1
ATOM 929 N N . TYR A 1 111 ? -11.857 -20.531 3.295 1.00 93.75 111 TYR A N 1
ATOM 930 C CA . TYR A 1 111 ? -13.204 -20.977 2.935 1.00 93.75 111 TYR A CA 1
ATOM 931 C C . TYR A 1 111 ? -13.188 -22.194 1.999 1.00 93.75 111 TYR A C 1
ATOM 933 O O . TYR A 1 111 ? -13.876 -23.180 2.258 1.00 93.75 111 TYR A O 1
ATOM 941 N N . ALA A 1 112 ? -12.359 -22.162 0.953 1.00 94.31 112 ALA A N 1
ATOM 942 C CA . ALA A 1 112 ? -12.254 -23.256 -0.010 1.00 94.31 112 ALA A CA 1
ATOM 943 C C . ALA A 1 112 ? -11.638 -24.543 0.570 1.00 94.31 112 ALA A C 1
ATOM 945 O O . ALA A 1 112 ? -11.893 -25.627 0.050 1.00 94.31 112 ALA A O 1
ATOM 946 N N . THR A 1 113 ? -10.812 -24.436 1.615 1.00 93.88 113 THR A N 1
ATOM 947 C CA . THR A 1 113 ? -10.044 -25.567 2.170 1.00 93.88 113 THR A CA 1
ATOM 948 C C . THR A 1 113 ? -10.559 -26.078 3.512 1.00 93.88 113 THR A C 1
ATOM 950 O O . THR A 1 113 ? -10.214 -27.188 3.904 1.00 93.88 113 THR A O 1
ATOM 953 N N . SER A 1 114 ? -11.392 -25.306 4.211 1.00 83.44 114 SER A N 1
ATOM 954 C CA . SER A 1 114 ? -11.811 -25.596 5.590 1.00 83.44 114 SER A CA 1
ATOM 955 C C . SER A 1 114 ? -13.197 -26.234 5.693 1.00 83.44 114 SER A C 1
ATOM 957 O O . SER A 1 114 ? -13.794 -26.222 6.769 1.00 83.44 114 SER A O 1
ATOM 959 N N . LEU A 1 115 ? -13.730 -26.795 4.604 1.00 59.56 115 LEU A N 1
ATOM 960 C CA . LEU A 1 115 ? -14.942 -27.607 4.679 1.00 59.56 115 LEU A CA 1
ATOM 961 C C . LEU A 1 115 ? -14.591 -29.007 5.215 1.00 59.56 115 LEU A C 1
ATOM 963 O O . LEU A 1 115 ? -13.757 -29.686 4.612 1.00 59.56 115 LEU A O 1
ATOM 967 N N . PRO A 1 116 ? -15.227 -29.480 6.304 1.00 57.91 116 PRO A N 1
ATOM 968 C CA . PRO A 1 116 ? -15.359 -30.911 6.507 1.00 57.91 116 PRO A CA 1
ATOM 969 C C . PRO A 1 116 ? -16.216 -31.452 5.358 1.00 57.91 116 PRO A C 1
ATOM 971 O O . PRO A 1 116 ? -17.279 -30.898 5.066 1.00 57.91 116 PRO A O 1
ATOM 974 N N . VAL A 1 117 ? -15.723 -32.496 4.693 1.00 51.81 117 VAL A N 1
ATOM 975 C CA . VAL A 1 117 ? -16.554 -33.363 3.845 1.00 51.81 117 VA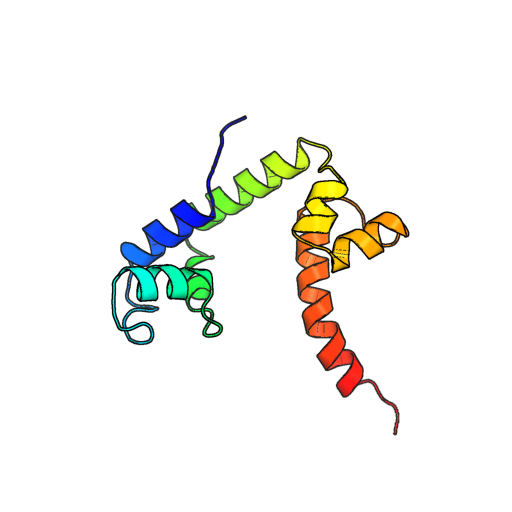L A CA 1
ATOM 976 C C . VAL A 1 117 ? -17.622 -34.020 4.712 1.00 51.81 117 VAL A C 1
ATOM 978 O O . VAL A 1 117 ? -17.266 -34.430 5.843 1.00 51.81 117 VAL A O 1
#

pLDDT: mean 94.89, std 7.81, range [51.81, 98.44]

Sequence (117 aa):
MQKIYFLNVLDDIMVKNPENWKKYYHGSEIKIRLARKYSLLDRCRYYLDIKEVKEAIKLMINNLRSVQIPLALISQFMPVQYKKIRCGILINDPEEMLKDRIINCIDDYVYATSLPV

Secondary structure (DSSP, 8-state):
-----HHHHHHHHHHH-GGGTTTT--SSHHHHHHHHHH-TT-GGGGGTTSHHHHHHHHHHHHHHHTS---HHHHHHH-HHHHHHHHTTSS-S-HHHHHHHHHHHHHHHHHHHH----

InterPro domains:
  IPR012062 D-tagatose-1,6-bisphosphate aldolase subunit GatZ/KbaZ-like [PF08013] (6-113)

Organism: NCBI:txid412755

Radius of gyration: 17.19 Å; chains: 1; bounding box: 35×50×41 Å

Foldseek 3Di:
DDDFDLLVLLLVQCVVPVVLPPVPFDDDPVSNSCCSPPPPVPSSVVVCPPPSSVVSVVVVQVVQQVDQDDLVVCCVPPVVVSVCVVVVNFPSRPVRSVVVVVVVVCVVVCVVPVDDD